Protein 1SKZ (pdb70)

Sequence (104 aa):
GCEEAGCPEGSACNIITDRCTCSGVRCRVHCPHGFQRSRYGCEFCKCRLEPMKATCDISECPEGMMCSRLTNKCDCKIDINCRKTCPNGLKRDKLGCEYCECRP

B-factor: mean 25.96, std 10.97, range [7.88, 61.32]

CATH classification: 2.10.22.10 (+1 more: 2.10.22.10)

Solvent-accessible surface area: 7326 Å² total; per-residue (Å²): 79,7,124,140,90,36,39,96,184,74,33,25,28,10,41,13,79,32,168,38,71,4,63,12,38,172,43,243,79,154,14,105,76,30,35,53,55,40,102,61,0,20,51,80,54,140,40,52,136,128,96,48,86,99,90,28,74,100,99,88,21,82,177,38,57,62,22,2,127,16,29,22,117,30,47,16,125,96,102,50,115,18,203,109,133,25,137,80,29,34,52,47,45,157,58,3,6,72,75,38,73,44,95,145

Nearest PDB structures (foldseek):
  1skz-assembly1_A-2  TM=1.010E+00  e=8.004E-23  Haementeria officinalis
  1c9t-assembly1_G  TM=6.211E-01  e=1.326E-01  Hirudo medicinalis
  9l1s-assembly1_A  TM=2.224E-01  e=5.743E+00  Homo sapiens

Structure (mmCIF, N/CA/C/O backbone):
data_1SKZ
#
_entry.id   1SKZ
#
_cell.length_a   76.500
_cell.length_b   76.500
_cell.length_c   86.600
_cell.angle_alpha   90.00
_cell.angle_beta   90.00
_cell.angle_gamma   90.00
#
_symmetry.space_group_name_H-M   'I 4 2 2'
#
loop_
_entity.id
_entity.type
_entity.pdbx_description
1 polymer ANTISTASIN
2 non-polymer 'CHLORIDE ION'
3 water water
#
loop_
_atom_site.group_PDB
_atom_site.id
_atom_site.type_symbol
_atom_site.label_atom_id
_atom_site.label_alt_id
_atom_site.label_comp_id
_atom_site.label_asym_id
_atom_site.label_entity_id
_atom_site.label_seq_id
_atom_site.pdbx_PDB_ins_code
_atom_site.Cartn_x
_atom_site.Cartn_y
_atom_site.Cartn_z
_atom_site.occupancy
_atom_site.B_iso_or_equiv
_atom_site.auth_seq_id
_atom_site.auth_comp_id
_atom_site.auth_asym_id
_atom_site.auth_atom_id
_atom_site.pdbx_PDB_model_num
ATOM 1 N N . GLY A 1 7 ? 31.823 -2.436 20.878 1.00 46.59 7 GLY A N 1
ATOM 2 C CA . GLY A 1 7 ? 30.703 -1.576 20.412 1.00 46.98 7 GLY A CA 1
ATOM 3 C C . GLY A 1 7 ? 31.056 -0.265 19.723 1.00 47.29 7 GLY A C 1
ATOM 4 O O . GLY A 1 7 ? 31.496 0.681 20.392 1.00 48.68 7 GLY A O 1
ATOM 5 N N . CYS A 1 8 ? 30.708 -0.151 18.435 1.00 44.89 8 CYS A N 1
ATOM 6 C CA . CYS A 1 8 ? 30.798 1.124 17.722 1.00 42.58 8 CYS A CA 1
ATOM 7 C C . CYS A 1 8 ? 29.487 1.897 17.660 1.00 44.57 8 CYS A C 1
ATOM 8 O O . CYS A 1 8 ? 29.467 3.027 17.170 1.00 42.24 8 CYS A O 1
ATOM 11 N N . GLU A 1 9 ? 28.392 1.291 18.134 1.00 48.82 9 GLU A N 1
ATOM 12 C CA . GLU A 1 9 ? 27.085 1.961 18.112 1.00 53.00 9 GLU A CA 1
ATOM 13 C C . GLU A 1 9 ? 27.144 3.282 18.886 1.00 53.28 9 GLU A C 1
ATOM 14 O O . GLU A 1 9 ? 26.568 4.285 18.459 1.00 52.90 9 GLU A O 1
ATOM 20 N N . GLU A 1 10 ? 28.063 3.325 19.844 1.00 54.90 10 GLU A N 1
ATOM 21 C CA . GLU A 1 10 ? 28.371 4.529 20.607 1.00 56.18 10 GLU A CA 1
ATOM 22 C C . GLU A 1 10 ? 29.732 5.132 20.200 1.00 54.79 10 GLU A C 1
ATOM 23 O O . GLU A 1 10 ? 29.807 6.291 19.760 1.00 54.64 10 GLU A O 1
ATOM 29 N N . ALA A 1 11 ? 30.800 4.353 20.397 1.00 51.87 11 ALA A N 1
ATOM 30 C CA . ALA A 1 11 ? 32.169 4.820 20.159 1.00 49.60 11 ALA A CA 1
ATOM 31 C C . ALA A 1 11 ? 32.302 5.565 18.839 1.00 48.00 11 ALA A C 1
ATOM 32 O O . ALA A 1 11 ? 32.916 6.634 18.786 1.00 49.27 11 ALA A O 1
ATOM 34 N N . GLY A 1 12 ? 31.657 5.034 17.796 1.00 44.98 12 GLY A N 1
ATOM 35 C CA . GLY A 1 12 ? 31.956 5.456 16.438 1.00 39.94 12 GLY A CA 1
ATOM 36 C C . GLY A 1 12 ? 33.178 4.741 15.894 1.00 35.87 12 GLY A C 1
ATOM 37 O O . GLY A 1 12 ? 33.737 3.851 16.531 1.00 35.52 12 GLY A O 1
ATOM 38 N N . CYS A 1 13 ? 33.597 5.128 14.703 1.00 34.30 13 CYS A N 1
ATOM 39 C CA . CYS A 1 13 ? 34.623 4.367 13.996 1.00 32.49 13 CYS A CA 1
ATOM 40 C C . CYS A 1 13 ? 35.779 5.218 13.485 1.00 31.89 13 CYS A C 1
ATOM 41 O O . CYS A 1 13 ? 35.577 6.341 12.990 1.00 31.20 13 CYS A O 1
ATOM 44 N N . PRO A 1 14 ? 36.977 4.616 13.446 1.00 30.88 14 PRO A N 1
ATOM 45 C CA . PRO A 1 14 ? 38.146 5.221 12.798 1.00 32.40 14 PRO A CA 1
ATOM 46 C C . PRO A 1 14 ? 37.758 5.638 11.405 1.00 33.38 14 PRO A C 1
ATOM 47 O O . PRO A 1 14 ? 36.914 4.977 10.799 1.00 34.19 14 PRO A O 1
ATOM 51 N N . GLU A 1 15 ? 38.424 6.660 10.869 1.00 34.51 15 GLU A N 1
ATOM 52 C CA . GLU A 1 15 ? 38.288 7.017 9.447 1.00 37.46 15 GLU A CA 1
ATOM 53 C C . GLU A 1 15 ? 38.486 5.835 8.496 1.00 35.77 15 GLU A C 1
ATOM 54 O O . GLU A 1 15 ? 39.439 5.049 8.620 1.00 34.58 15 GLU A O 1
ATOM 60 N N . GLY A 1 16 ? 37.607 5.766 7.504 1.00 34.72 16 GLY A N 1
ATOM 61 C CA . GLY A 1 16 ? 37.692 4.720 6.514 1.00 31.52 16 GLY A CA 1
ATOM 62 C C . GLY A 1 16 ? 36.850 3.540 6.930 1.00 31.46 16 GLY A C 1
ATOM 63 O O . GLY A 1 16 ? 36.851 2.508 6.248 1.00 31.79 16 GLY A O 1
ATOM 64 N N . SER A 1 17 ? 36.223 3.614 8.101 1.00 28.53 17 SER A N 1
ATOM 65 C CA . SER A 1 17 ? 35.315 2.539 8.476 1.00 28.29 17 SER A CA 1
ATOM 66 C C . SER A 1 17 ? 34.102 3.060 9.212 1.00 25.92 17 SER A C 1
ATOM 67 O O . SER A 1 17 ? 34.082 4.199 9.657 1.00 26.69 17 SER A O 1
ATOM 70 N N . ALA A 1 18 ? 33.026 2.289 9.144 1.00 24.24 18 ALA A N 1
ATOM 71 C CA . ALA A 1 18 ? 31.769 2.674 9.763 1.00 23.20 18 ALA A CA 1
ATOM 72 C C . ALA A 1 18 ? 31.194 1.511 10.555 1.00 22.04 18 ALA A C 1
ATOM 73 O O . ALA A 1 18 ? 31.627 0.346 10.414 1.00 21.10 18 ALA A O 1
ATOM 75 N N . CYS A 1 19 ? 30.255 1.842 11.427 1.00 20.36 19 CYS A N 1
ATOM 76 C CA . CYS A 1 19 ? 29.691 0.867 12.340 1.00 20.75 19 CYS A CA 1
ATOM 77 C C . CYS A 1 19 ? 28.714 -0.132 11.708 1.00 18.98 19 CYS A C 1
ATOM 78 O O . CYS A 1 19 ? 27.791 0.259 10.971 1.00 18.15 19 CYS A O 1
ATOM 81 N N . ASN A 1 20 ? 28.988 -1.416 11.923 1.00 16.79 20 ASN A N 1
ATOM 82 C CA . ASN A 1 20 ? 28.077 -2.486 11.563 1.00 17.64 20 ASN A CA 1
ATOM 83 C C . ASN A 1 20 ? 27.102 -2.746 12.710 1.00 19.60 20 ASN A C 1
ATOM 84 O O . ASN A 1 20 ? 27.505 -2.987 13.835 1.00 17.89 20 ASN A O 1
ATOM 89 N N . ILE A 1 21 ? 25.814 -2.565 12.430 1.00 19.01 21 ILE A N 1
ATOM 90 C CA . ILE A 1 21 ? 24.820 -2.460 13.463 1.00 19.43 21 ILE A CA 1
ATOM 91 C C . ILE A 1 21 ? 24.487 -3.856 13.948 1.00 20.81 21 ILE A C 1
ATOM 92 O O . ILE A 1 21 ? 24.049 -4.041 15.077 1.00 21.09 21 ILE A O 1
ATOM 97 N N . ILE A 1 22 ? 24.818 -4.848 13.140 1.00 20.80 22 ILE A N 1
ATOM 98 C CA . ILE A 1 22 ? 24.631 -6.220 13.559 1.00 24.45 22 ILE A CA 1
ATOM 99 C C . ILE A 1 22 ? 25.741 -6.682 14.520 1.00 26.12 22 ILE A C 1
ATOM 100 O O . ILE A 1 22 ? 25.448 -7.127 15.642 1.00 26.12 22 ILE A O 1
ATOM 105 N N . THR A 1 23 ? 26.993 -6.490 14.129 1.00 26.78 23 THR A N 1
ATOM 106 C CA . THR A 1 23 ? 28.100 -7.064 14.885 1.00 29.18 23 THR A CA 1
ATOM 107 C C . THR A 1 23 ? 28.661 -6.074 15.882 1.00 30.73 23 THR A C 1
ATOM 108 O O . THR A 1 23 ? 29.366 -6.457 16.805 1.00 31.21 23 THR A O 1
ATOM 112 N N . ASP A 1 24 ? 28.241 -4.826 15.743 1.00 31.75 24 ASP A N 1
ATOM 113 C CA . ASP A 1 24 ? 28.755 -3.691 16.499 1.00 33.92 24 ASP A CA 1
ATOM 114 C C . ASP A 1 24 ? 30.270 -3.502 16.423 1.00 34.88 24 ASP A C 1
ATOM 115 O O . ASP A 1 24 ? 30.876 -2.814 17.275 1.00 34.74 24 ASP A O 1
ATOM 120 N N . ARG A 1 25 ? 30.819 -3.936 15.288 1.00 33.91 25 ARG A N 1
ATOM 121 C CA . ARG A 1 25 ? 32.233 -3.769 14.952 1.00 35.00 25 ARG A CA 1
ATOM 122 C C . ARG A 1 25 ? 32.366 -2.881 13.677 1.00 32.68 25 ARG A C 1
ATOM 123 O O . ARG A 1 25 ? 31.440 -2.796 12.870 1.00 29.39 25 ARG A O 1
ATOM 131 N N . CYS A 1 26 ? 33.429 -2.080 13.625 1.00 30.27 26 CYS A N 1
ATOM 132 C CA . CYS A 1 26 ? 33.676 -1.135 12.538 1.00 27.95 26 CYS A CA 1
ATOM 133 C C . CYS A 1 26 ? 34.213 -1.827 11.310 1.00 28.29 26 CYS A C 1
ATOM 134 O O . CYS A 1 26 ? 35.387 -1.654 10.968 1.00 27.68 26 CYS A O 1
ATOM 137 N N . THR A 1 27 ? 33.384 -2.643 10.666 1.00 27.44 27 THR A N 1
ATOM 138 C CA . THR A 1 27 ? 33.849 -3.418 9.538 1.00 25.74 27 THR A CA 1
ATOM 139 C C . THR A 1 27 ? 33.243 -2.896 8.246 1.00 25.05 27 THR A C 1
ATOM 140 O O . THR A 1 27 ? 33.510 -3.426 7.165 1.00 25.99 27 THR A O 1
ATOM 144 N N . CYS A 1 28 ? 32.509 -1.796 8.340 1.00 23.25 28 CYS A N 1
ATOM 145 C CA . CYS A 1 28 ? 31.771 -1.282 7.193 1.00 21.72 28 CYS A CA 1
ATOM 146 C C . CYS A 1 28 ? 32.599 -0.216 6.562 1.00 23.56 28 CYS A C 1
ATOM 147 O O . CYS A 1 28 ? 33.383 0.425 7.253 1.00 24.54 28 CYS A O 1
ATOM 150 N N . SER A 1 29 ? 32.323 0.082 5.299 1.00 23.79 29 SER A N 1
ATOM 151 C CA . SER A 1 29 ? 33.080 1.106 4.587 1.00 27.47 29 SER A CA 1
ATOM 152 C C . SER A 1 29 ? 32.608 2.513 4.927 1.00 29.05 29 SER A C 1
ATOM 153 O O . SER A 1 29 ? 33.354 3.498 4.767 1.00 30.66 29 SER A O 1
ATOM 156 N N . GLY A 1 30 ? 31.348 2.620 5.335 1.00 27.87 30 GLY A N 1
ATOM 157 C CA . GLY A 1 30 ? 30.761 3.939 5.472 1.00 30.66 30 GLY A CA 1
ATOM 158 C C . GLY A 1 30 ? 30.053 4.445 4.213 1.00 31.06 30 GLY A C 1
ATOM 159 O O . GLY A 1 30 ? 30.258 3.946 3.087 1.00 28.70 30 GLY A O 1
ATOM 160 N N . VAL A 1 31 ? 29.180 5.421 4.436 1.00 31.26 31 VAL A N 1
ATOM 161 C CA . VAL A 1 31 ? 28.359 6.024 3.397 1.00 32.72 31 VAL A CA 1
ATOM 162 C C . VAL A 1 31 ? 29.247 6.977 2.571 1.00 32.18 31 VAL A C 1
ATOM 163 O O . VAL A 1 31 ? 30.012 7.758 3.130 1.00 31.22 31 VAL A O 1
ATOM 167 N N . ARG A 1 32 ? 29.226 6.849 1.248 1.00 32.68 32 ARG A N 1
ATOM 168 C CA . ARG A 1 32 ? 30.154 7.652 0.451 1.00 33.18 32 ARG A CA 1
ATOM 169 C C . ARG A 1 32 ? 29.443 8.923 0.038 1.00 30.12 32 ARG A C 1
ATOM 170 O O . ARG A 1 32 ? 29.544 9.333 -1.101 1.00 34.66 32 ARG A O 1
ATOM 178 N N . CYS A 1 33 ? 28.643 9.494 0.933 1.00 26.67 33 CYS A N 1
ATOM 179 C CA . CYS A 1 33 ? 27.927 10.722 0.641 1.00 20.61 33 CYS A CA 1
ATOM 180 C C . CYS A 1 33 ? 27.587 11.447 1.936 1.00 21.51 33 CYS A C 1
ATOM 181 O O . CYS A 1 33 ? 27.728 10.892 3.048 1.00 20.96 33 CYS A O 1
ATOM 184 N N . ARG A 1 34 ? 26.965 12.609 1.753 1.00 21.82 34 ARG A N 1
ATOM 185 C CA . ARG A 1 34 ? 26.515 13.476 2.831 1.00 24.67 34 ARG A CA 1
ATOM 186 C C . ARG A 1 34 ? 25.050 13.865 2.626 1.00 21.05 34 ARG A C 1
ATOM 187 O O . ARG A 1 34 ? 24.616 14.924 3.081 1.00 22.55 34 ARG A O 1
ATOM 195 N N . VAL A 1 35 ? 24.291 12.994 1.977 1.00 17.26 35 VAL A N 1
ATOM 196 C CA . VAL A 1 35 ? 22.846 13.161 1.864 1.00 15.06 35 VAL A CA 1
ATOM 197 C C . VAL A 1 35 ? 22.184 13.217 3.259 1.00 14.39 35 VAL A C 1
ATOM 198 O O . VAL A 1 35 ? 22.542 12.434 4.152 1.00 12.43 35 VAL A O 1
ATOM 202 N N . HIS A 1 36 ? 21.309 14.214 3.454 1.00 14.60 36 HIS A N 1
ATOM 203 C CA . HIS A 1 36 ? 20.265 14.169 4.495 1.00 15.00 36 HIS A CA 1
ATOM 204 C C . HIS A 1 36 ? 19.105 13.176 4.251 1.00 14.81 36 HIS A C 1
ATOM 205 O O . HIS A 1 36 ? 18.265 13.353 3.371 1.00 14.88 36 HIS A O 1
ATOM 212 N N . CYS A 1 37 ? 19.039 12.141 5.071 1.00 14.58 37 CYS A N 1
ATOM 213 C CA . CYS A 1 37 ? 17.940 11.185 5.032 1.00 14.50 37 CYS A CA 1
ATOM 214 C C . CYS A 1 37 ? 17.108 11.298 6.316 1.00 17.03 37 CYS A C 1
ATOM 215 O O . CYS A 1 37 ? 17.588 10.967 7.412 1.00 15.74 37 CYS A O 1
ATOM 218 N N . PRO A 1 38 ? 15.877 11.830 6.201 1.00 18.23 38 PRO A N 1
ATOM 219 C CA . PRO A 1 38 ? 14.951 12.009 7.329 1.00 17.76 38 PRO A CA 1
ATOM 220 C C . PRO A 1 38 ? 14.759 10.782 8.195 1.00 18.19 38 PRO A C 1
ATOM 221 O O . PRO A 1 38 ? 14.605 10.914 9.397 1.00 22.51 38 PRO A O 1
ATOM 225 N N . HIS A 1 39 ? 14.759 9.594 7.605 1.00 14.67 39 HIS A N 1
ATOM 226 C CA . HIS A 1 39 ? 14.724 8.372 8.397 1.00 15.36 39 HIS A CA 1
ATOM 227 C C . HIS A 1 39 ? 16.027 7.605 8.458 1.00 13.78 3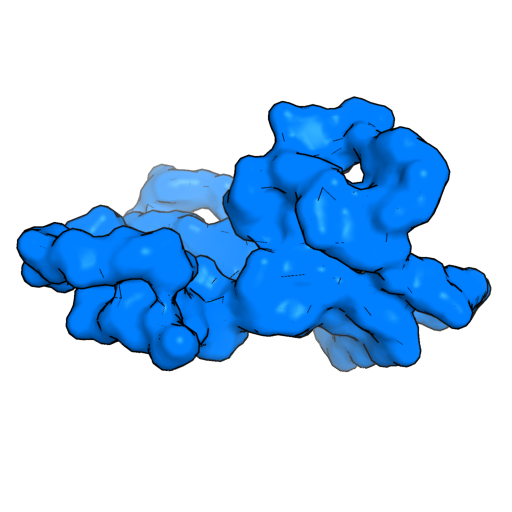9 HIS A C 1
ATOM 228 O O . HIS A 1 39 ? 16.023 6.424 8.771 1.00 16.69 39 HIS A O 1
ATOM 235 N N . GLY A 1 40 ? 17.139 8.242 8.142 1.00 12.86 40 GLY A N 1
ATOM 236 C CA . GLY A 1 40 ? 18.397 7.512 8.080 1.00 13.30 40 GLY A CA 1
ATOM 237 C C . GLY A 1 40 ? 18.673 6.741 6.783 1.00 10.59 40 GLY A C 1
ATOM 238 O O . GLY A 1 40 ? 17.844 6.633 5.904 1.00 10.63 40 GLY A O 1
ATOM 239 N N . PHE A 1 41 ? 19.850 6.148 6.722 1.00 11.84 41 PHE A N 1
ATOM 240 C CA . PHE A 1 41 ? 20.322 5.358 5.591 1.00 13.31 41 PHE A CA 1
ATOM 241 C C . PHE A 1 41 ? 19.869 3.922 5.679 1.00 12.95 41 PHE A C 1
ATOM 242 O O . PHE A 1 41 ? 19.745 3.369 6.754 1.00 12.96 41 PHE A O 1
ATOM 250 N N . GLN A 1 42 ? 19.570 3.337 4.530 1.00 13.09 42 GLN A N 1
ATOM 251 C CA . GLN A 1 42 ? 19.332 1.908 4.405 1.00 13.59 42 GLN A CA 1
ATOM 252 C C . GLN A 1 42 ? 20.578 1.131 4.736 1.00 12.22 42 GLN A C 1
ATOM 253 O O . GLN A 1 42 ? 21.682 1.664 4.693 1.00 12.94 42 GLN A O 1
ATOM 259 N N . ARG A 1 43 ? 20.401 -0.108 5.146 1.00 11.62 43 ARG A N 1
ATOM 260 C CA . ARG A 1 43 ? 21.552 -0.951 5.397 1.00 14.48 43 ARG A CA 1
ATOM 261 C C . ARG A 1 43 ? 21.458 -2.188 4.528 1.00 14.34 43 ARG A C 1
ATOM 262 O O . ARG A 1 43 ? 20.360 -2.655 4.212 1.00 15.27 43 ARG A O 1
ATOM 270 N N . SER A 1 44 ? 22.610 -2.749 4.170 1.00 13.41 44 SER A N 1
ATOM 271 C CA . SER A 1 44 ? 22.649 -4.130 3.700 1.00 12.34 44 SER A CA 1
ATOM 272 C C . SER A 1 44 ? 22.171 -5.082 4.797 1.00 12.66 44 SER A C 1
ATOM 273 O O . SER A 1 44 ? 22.132 -4.733 5.992 1.00 10.20 44 SER A O 1
ATOM 276 N N . ARG A 1 45 ? 21.721 -6.259 4.378 1.00 12.72 45 ARG A N 1
ATOM 277 C CA . ARG A 1 45 ? 21.208 -7.253 5.332 1.00 13.56 45 ARG A CA 1
ATOM 278 C C . ARG A 1 45 ? 22.331 -7.741 6.267 1.00 14.06 45 ARG A C 1
ATOM 279 O O . ARG A 1 45 ? 22.043 -8.387 7.286 1.00 13.84 45 ARG A O 1
ATOM 287 N N . TYR A 1 46 ? 23.595 -7.506 5.878 1.00 13.90 46 TYR A N 1
ATOM 288 C CA . TYR A 1 46 ? 24.719 -7.830 6.766 1.00 15.77 46 TYR A CA 1
ATOM 289 C C . TYR 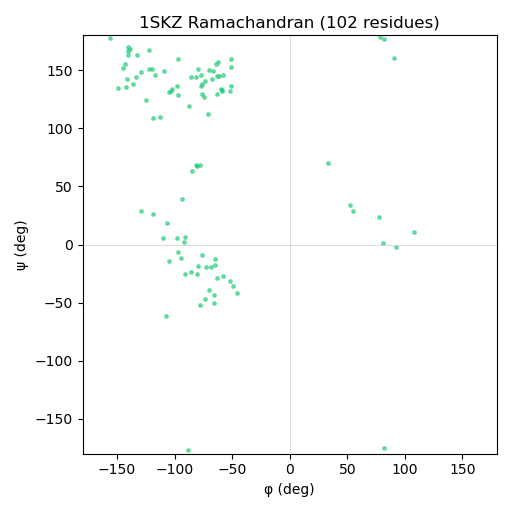A 1 46 ? 25.145 -6.683 7.660 1.00 15.57 46 TYR A C 1
ATOM 290 O O . TYR A 1 46 ? 26.107 -6.825 8.385 1.00 19.97 46 TYR A O 1
ATOM 299 N N . GLY A 1 47 ? 24.456 -5.541 7.582 1.00 14.75 47 GLY A N 1
ATOM 300 C CA . GLY A 1 47 ? 24.551 -4.519 8.612 1.00 12.65 47 GLY A CA 1
ATOM 301 C C . GLY A 1 47 ? 25.294 -3.221 8.340 1.00 12.35 47 GLY A C 1
ATOM 302 O O . GLY A 1 47 ? 25.500 -2.421 9.264 1.00 12.08 47 GLY A O 1
ATOM 303 N N . CYS A 1 48 ? 25.650 -2.969 7.080 1.00 12.77 48 CYS A N 1
ATOM 304 C CA . CYS A 1 48 ? 26.294 -1.709 6.684 1.00 12.94 48 CYS A CA 1
ATOM 305 C C . CYS A 1 48 ? 25.380 -0.688 5.968 1.00 12.69 48 CYS A C 1
ATOM 306 O O . CYS A 1 48 ? 24.656 -1.026 5.026 1.00 11.46 48 CYS A O 1
ATOM 309 N N . GLU A 1 49 ? 25.438 0.561 6.430 1.00 13.79 49 GLU A N 1
ATOM 310 C CA . GLU A 1 49 ? 24.776 1.703 5.771 1.00 15.10 49 GLU A CA 1
ATOM 311 C C . GLU A 1 49 ? 25.318 1.993 4.365 1.00 14.92 49 GLU A C 1
ATOM 312 O O . GLU A 1 49 ? 26.523 1.836 4.089 1.00 14.53 49 GLU A O 1
ATOM 318 N N . PHE A 1 50 ? 24.423 2.415 3.487 1.00 12.54 50 PHE A N 1
ATOM 319 C CA . PHE A 1 50 ? 24.828 2.884 2.189 1.00 14.35 50 PHE A CA 1
ATOM 320 C C . PHE A 1 50 ? 23.963 4.076 1.883 1.00 15.18 50 PHE A C 1
ATOM 321 O O . PHE A 1 50 ? 22.928 4.274 2.546 1.00 11.72 50 PHE A O 1
ATOM 329 N N . CYS A 1 51 ? 24.363 4.836 0.850 1.00 13.40 51 CYS A N 1
ATOM 330 C CA . CYS A 1 51 ? 23.748 6.136 0.567 1.00 13.34 51 CYS A CA 1
ATOM 331 C C . CYS A 1 51 ? 22.430 6.025 -0.203 1.00 14.42 51 CYS A C 1
ATOM 332 O O . CYS A 1 51 ? 22.315 6.468 -1.359 1.00 13.79 51 CYS A O 1
ATOM 335 N N . LYS A 1 52 ? 21.415 5.498 0.464 1.00 13.71 52 LYS A N 1
ATOM 336 C CA . LYS A 1 52 ? 20.043 5.522 -0.032 1.00 12.84 52 LYS A CA 1
ATOM 337 C C . LYS A 1 52 ? 19.204 5.753 1.232 1.00 13.87 52 LYS A C 1
ATOM 338 O O . LYS A 1 52 ? 19.393 5.030 2.224 1.00 13.96 52 LYS A O 1
ATOM 344 N N . CYS A 1 53 ? 18.221 6.651 1.174 1.0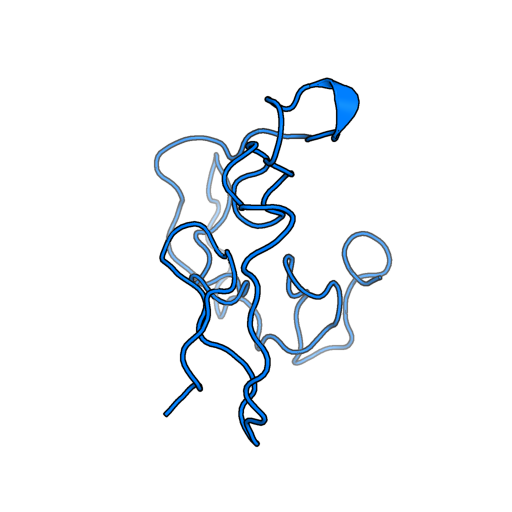0 11.83 53 CYS A N 1
ATOM 345 C CA . CYS A 1 53 ? 17.347 6.902 2.329 1.00 12.55 53 CYS A CA 1
ATOM 346 C C . CYS A 1 53 ? 16.275 5.828 2.562 1.00 13.25 53 CYS A C 1
ATOM 347 O O . CYS A 1 53 ? 15.742 5.245 1.613 1.00 12.41 53 CYS A O 1
ATOM 350 N N . ARG A 1 54 ? 16.109 5.447 3.831 1.00 13.79 54 ARG A N 1
ATOM 351 C CA . ARG A 1 54 ? 15.003 4.604 4.282 1.00 15.23 54 ARG A CA 1
ATOM 352 C C . ARG A 1 54 ? 13.683 5.265 3.947 1.00 16.78 54 ARG A C 1
ATOM 353 O O . ARG A 1 54 ? 13.516 6.472 4.148 1.00 14.95 54 ARG A O 1
ATOM 361 N N . LEU A 1 55 ? 12.687 4.452 3.635 1.00 19.19 55 LEU A N 1
ATOM 362 C CA . LEU A 1 55 ? 11.370 5.001 3.378 1.00 24.11 55 LEU A CA 1
ATOM 363 C C . LEU A 1 55 ? 10.552 5.197 4.670 1.00 25.48 55 LEU A C 1
ATOM 364 O O . LEU A 1 55 ? 9.810 6.155 4.774 1.00 27.88 55 LEU A O 1
ATOM 369 N N . GLU A 1 56 ? 10.867 4.452 5.724 1.00 27.69 56 GLU A N 1
ATOM 370 C CA . GLU A 1 56 ? 10.181 4.588 7.014 1.00 30.56 56 GLU A CA 1
ATOM 371 C C . GLU A 1 56 ? 11.206 4.449 8.148 1.00 30.85 56 GLU A C 1
ATOM 372 O O . GLU A 1 56 ? 12.345 4.056 7.900 1.00 32.23 56 GLU A O 1
ATOM 378 N N . PRO A 1 57 ? 10.866 4.884 9.382 1.00 31.25 57 PRO A N 1
ATOM 379 C CA . PRO A 1 57 ? 11.889 4.774 10.446 1.00 30.96 57 PRO A CA 1
ATOM 380 C C . PRO A 1 57 ? 12.191 3.324 10.910 1.00 29.88 57 PRO A C 1
ATOM 381 O O . PRO A 1 57 ? 11.399 2.407 10.665 1.00 30.95 57 PRO A O 1
ATOM 385 N N . MET A 1 58 ? 13.421 3.093 11.356 1.00 29.13 58 MET A N 1
ATOM 386 C CA . MET A 1 58 ? 13.771 1.850 12.032 1.00 29.89 58 MET A CA 1
ATOM 387 C C . MET A 1 58 ? 13.216 1.954 13.443 1.00 30.10 58 MET A C 1
ATOM 388 O O . MET A 1 58 ? 13.173 3.058 14.003 1.00 31.11 58 MET A O 1
ATOM 393 N N . LYS A 1 59 ? 12.632 0.860 13.938 1.00 30.02 59 LYS A N 1
ATOM 394 C CA . LYS A 1 59 ? 12.144 0.813 15.311 1.00 29.18 59 LYS A CA 1
ATOM 395 C C . LYS A 1 59 ? 13.345 1.096 16.196 1.00 28.44 59 LYS A C 1
ATOM 396 O O . LYS A 1 59 ? 14.449 0.616 15.910 1.00 26.25 59 LYS A O 1
ATOM 402 N N . ALA A 1 60 ? 13.173 1.985 17.172 1.00 27.63 60 ALA A N 1
ATOM 403 C CA . ALA A 1 60 ? 14.322 2.606 17.832 1.00 27.86 60 ALA A CA 1
ATOM 404 C C . ALA A 1 60 ? 15.075 1.626 18.692 1.00 28.39 60 ALA A C 1
ATOM 405 O O . ALA A 1 60 ? 16.282 1.749 18.876 1.00 29.23 60 ALA A O 1
ATOM 407 N N . THR A 1 61 ? 14.316 0.767 19.368 1.00 29.10 61 THR A N 1
ATOM 408 C CA . THR A 1 61 ? 14.867 -0.108 20.392 1.00 27.00 61 THR A CA 1
ATOM 409 C C . THR A 1 61 ? 14.155 -1.457 20.379 1.00 25.01 61 THR A C 1
ATOM 410 O O . THR A 1 61 ? 13.006 -1.581 19.888 1.00 24.85 61 THR A O 1
ATOM 414 N N . CYS A 1 62 ? 14.877 -2.486 20.797 1.00 24.15 62 CYS A N 1
ATOM 415 C CA . CYS A 1 62 ? 14.259 -3.793 20.959 1.00 24.55 62 CYS A CA 1
ATOM 416 C C . CYS A 1 62 ? 14.824 -4.452 22.208 1.00 24.87 62 CYS A C 1
ATOM 417 O O . CYS A 1 62 ? 16.036 -4.415 22.426 1.00 23.82 62 CYS A O 1
ATOM 420 N N . ASP A 1 63 ? 13.952 -5.155 22.929 1.00 24.91 63 ASP A N 1
ATOM 421 C CA . ASP A 1 63 ? 14.337 -5.989 24.064 1.00 27.72 63 ASP A CA 1
ATOM 422 C C . ASP A 1 63 ? 13.664 -7.368 24.002 1.00 25.34 63 ASP A C 1
ATOM 423 O O . ASP A 1 63 ? 12.473 -7.459 23.657 1.00 24.67 63 ASP A O 1
ATOM 428 N N . ILE A 1 64 ? 14.395 -8.402 24.438 1.00 26.19 64 ILE A N 1
ATOM 429 C CA . ILE A 1 64 ? 13.891 -9.795 24.527 1.00 28.97 64 ILE A CA 1
ATOM 430 C C . ILE A 1 64 ? 12.555 -9.960 25.284 1.00 30.80 64 ILE A C 1
ATOM 431 O O . ILE A 1 64 ? 11.732 -10.824 24.937 1.00 31.62 64 ILE A O 1
ATOM 436 N N . SER A 1 65 ? 12.322 -9.099 26.272 1.00 31.12 65 SER A N 1
ATOM 437 C CA . SER A 1 65 ? 11.106 -9.147 27.069 1.00 31.06 65 SER A CA 1
ATOM 438 C C . SER A 1 65 ? 9.896 -8.882 26.186 1.00 31.76 65 SER A C 1
ATOM 439 O O . SER A 1 65 ? 8.841 -9.499 26.401 1.00 30.62 65 SER A O 1
ATOM 442 N N . GLU A 1 66 ? 10.087 -8.104 25.105 1.00 30.53 66 GLU A N 1
ATOM 443 C CA . GLU A 1 66 ? 8.990 -7.830 24.163 1.00 31.13 66 GLU A CA 1
ATOM 444 C C . GLU A 1 66 ? 8.672 -9.048 23.311 1.00 27.59 66 GLU A C 1
ATOM 445 O O . GLU A 1 66 ? 7.672 -9.070 22.622 1.00 27.41 66 GLU A O 1
ATOM 451 N N . CYS A 1 67 ? 9.611 -9.976 23.228 1.00 26.04 67 CYS A N 1
ATOM 452 C CA . CYS A 1 67 ? 9.571 -10.970 22.191 1.00 23.55 67 CYS A CA 1
ATOM 453 C C . CYS A 1 67 ? 8.657 -12.147 22.464 1.00 26.04 67 CYS A C 1
ATOM 454 O O . CYS A 1 67 ? 8.586 -12.641 23.581 1.00 29.52 67 CYS A O 1
ATOM 457 N N . PRO A 1 68 ? 8.003 -12.676 21.417 1.00 25.95 68 PRO A N 1
ATOM 458 C CA . PRO A 1 68 ? 7.410 -14.019 21.467 1.00 25.41 68 PRO A CA 1
ATOM 459 C C . PRO A 1 68 ? 8.363 -15.116 21.945 1.00 25.42 68 PRO A C 1
ATOM 460 O O . PRO A 1 68 ? 9.569 -15.051 21.750 1.00 24.40 68 PRO A O 1
ATOM 464 N N . GLU A 1 69 ? 7.772 -16.209 22.393 1.00 26.53 69 GLU A N 1
ATOM 465 C CA . GLU A 1 69 ? 8.499 -17.431 22.648 1.00 28.06 69 GLU A CA 1
ATOM 466 C C . GLU A 1 69 ? 9.347 -17.836 21.433 1.00 26.20 69 GLU A C 1
ATOM 467 O O . GLU A 1 69 ? 8.865 -17.796 20.302 1.00 25.32 69 GLU A O 1
ATOM 473 N N . GLY A 1 70 ? 10.617 -18.171 21.685 1.00 23.42 70 GLY A N 1
ATOM 474 C CA . GLY A 1 70 ? 11.490 -18.767 20.679 1.00 21.51 70 GLY A CA 1
ATOM 475 C C . GLY A 1 70 ? 12.105 -17.758 19.726 1.00 21.03 70 GLY A C 1
ATOM 476 O O . GLY A 1 70 ? 12.837 -18.153 18.807 1.00 19.95 70 GLY A O 1
ATOM 477 N N . MET A 1 71 ? 11.785 -16.471 19.946 1.00 20.99 71 MET A N 1
ATOM 478 C CA . MET A 1 71 ? 12.200 -15.369 19.067 1.00 20.89 71 MET A CA 1
ATOM 479 C C . MET A 1 71 ? 13.038 -14.379 19.858 1.00 20.85 71 MET A C 1
ATOM 480 O O . MET A 1 71 ? 12.773 -14.119 21.042 1.00 22.03 71 MET A O 1
ATOM 485 N N . MET A 1 72 ? 13.944 -13.716 19.153 1.00 19.04 72 MET A N 1
ATOM 486 C CA . MET A 1 72 ? 14.711 -12.622 19.721 1.00 19.78 72 MET A CA 1
ATOM 487 C C . MET A 1 72 ? 14.837 -11.488 18.714 1.00 19.95 72 MET A C 1
ATOM 488 O O . MET A 1 72 ? 14.636 -11.680 17.498 1.00 16.55 72 MET A O 1
ATOM 493 N N . CYS A 1 73 ? 15.308 -10.354 19.224 1.00 18.55 73 CYS A N 1
ATOM 494 C CA . CYS A 1 73 ? 15.451 -9.141 18.443 1.00 18.70 73 CYS A CA 1
ATOM 495 C C . CYS A 1 73 ? 16.410 -9.336 17.279 1.00 19.86 73 CYS A C 1
ATOM 496 O O . CYS A 1 73 ? 17.467 -9.970 17.416 1.00 19.56 73 CYS A O 1
ATOM 499 N N . SER A 1 74 ? 16.102 -8.676 16.177 1.00 17.77 74 SER A N 1
ATOM 500 C CA . SER A 1 74 ? 17.094 -8.459 15.126 1.00 17.90 74 SER A CA 1
ATOM 501 C C . SER A 1 74 ? 17.663 -7.085 15.352 1.00 17.16 74 SER A C 1
ATOM 502 O O . SER A 1 74 ? 16.904 -6.114 15.415 1.00 20.57 74 SER A O 1
ATOM 505 N N . ARG A 1 75 ? 18.986 -6.992 15.390 1.00 18.71 75 ARG A N 1
ATOM 506 C CA . ARG A 1 75 ? 19.674 -5.717 15.459 1.00 20.83 75 ARG A CA 1
ATOM 507 C C . ARG A 1 75 ? 19.516 -4.938 14.162 1.00 21.87 75 ARG A C 1
ATOM 508 O O . ARG A 1 75 ? 19.885 -3.756 14.107 1.00 22.52 75 ARG A O 1
ATOM 516 N N . LEU A 1 76 ? 19.156 -5.628 13.076 1.00 19.18 76 LEU A N 1
ATOM 517 C CA . LEU A 1 76 ? 18.884 -4.945 11.830 1.00 15.77 76 LEU A CA 1
ATOM 518 C C . LEU A 1 76 ? 17.551 -4.204 11.888 1.00 15.87 76 LEU A C 1
ATOM 519 O O . LEU A 1 76 ? 17.429 -3.060 11.432 1.00 16.15 76 LEU A O 1
ATOM 524 N N . THR A 1 77 ? 16.517 -4.881 12.366 1.00 16.76 77 THR A N 1
ATOM 525 C CA . THR A 1 77 ? 15.166 -4.329 12.301 1.00 15.45 77 THR A CA 1
ATOM 526 C C . THR A 1 77 ? 14.636 -3.810 13.655 1.00 16.10 77 THR A C 1
ATOM 527 O O . THR A 1 77 ? 13.530 -3.289 13.705 1.00 16.91 77 THR A O 1
ATOM 531 N N . ASN A 1 78 ? 15.318 -4.187 14.742 1.00 17.85 78 ASN A N 1
ATOM 532 C CA . ASN A 1 78 ? 14.832 -3.988 16.122 1.00 19.51 78 ASN A CA 1
ATOM 533 C C . ASN A 1 78 ? 13.423 -4.535 16.329 1.00 20.94 78 ASN A C 1
ATOM 534 O O . ASN A 1 78 ? 12.644 -3.999 17.126 1.00 20.68 78 ASN A O 1
ATOM 539 N N . LYS A 1 79 ? 13.109 -5.625 15.635 1.00 20.34 79 LYS A N 1
ATOM 540 C CA . LYS A 1 79 ? 11.868 -6.364 15.876 1.00 19.81 79 LYS A CA 1
ATOM 541 C C . LYS A 1 79 ? 12.266 -7.783 16.215 1.00 16.56 79 LYS A C 1
ATOM 542 O O . LYS A 1 79 ? 13.419 -8.168 16.012 1.00 15.41 79 LYS A O 1
ATOM 548 N N . CYS A 1 80 ? 11.310 -8.554 16.722 1.00 15.11 80 CYS A N 1
ATOM 549 C CA . CYS A 1 80 ? 11.580 -9.883 17.230 1.00 15.01 80 CYS A CA 1
ATOM 550 C C . CYS A 1 80 ? 11.556 -10.874 16.097 1.00 13.47 80 CYS A C 1
ATOM 551 O O . CYS A 1 80 ? 10.744 -11.797 16.066 1.00 15.31 80 CYS A O 1
ATOM 554 N N . ASP A 1 81 ? 12.486 -10.696 15.165 1.00 15.46 81 ASP A N 1
ATOM 555 C CA . ASP A 1 81 ? 12.448 -11.387 13.874 1.00 14.87 81 ASP A CA 1
ATOM 556 C C . ASP A 1 81 ? 13.198 -12.715 13.849 1.00 14.49 81 ASP A C 1
ATOM 557 O O . ASP A 1 81 ? 12.965 -13.541 12.974 1.00 16.44 81 ASP A O 1
ATOM 562 N N . CYS A 1 82 ? 14.182 -12.875 14.729 1.00 14.91 82 CYS A N 1
ATOM 563 C CA . CYS A 1 82 ? 15.085 -14.015 14.664 1.00 15.36 82 CYS A CA 1
ATOM 564 C C . CYS A 1 82 ? 14.719 -15.146 15.602 1.00 18.38 82 CYS A C 1
ATOM 565 O O . CYS A 1 82 ? 14.324 -14.922 16.744 1.00 18.82 82 CYS A O 1
ATOM 568 N N . LYS A 1 83 ? 14.801 -16.367 15.091 1.00 19.57 83 LYS A N 1
ATOM 569 C CA . LYS A 1 83 ? 14.753 -17.548 15.933 1.00 19.87 83 LYS A CA 1
ATOM 570 C C . LYS A 1 83 ? 15.920 -17.478 16.920 1.00 20.72 83 LYS A C 1
ATOM 571 O O . LYS A 1 83 ? 17.086 -17.330 16.495 1.00 18.98 83 LYS A O 1
ATOM 577 N N . ILE A 1 84 ? 15.629 -17.755 18.193 1.00 18.72 84 ILE A N 1
ATOM 578 C CA . ILE A 1 84 ? 16.680 -17.899 19.211 1.00 18.56 84 ILE A CA 1
ATOM 579 C C . ILE A 1 84 ? 17.573 -19.112 18.953 1.00 18.06 84 ILE A C 1
ATOM 580 O O .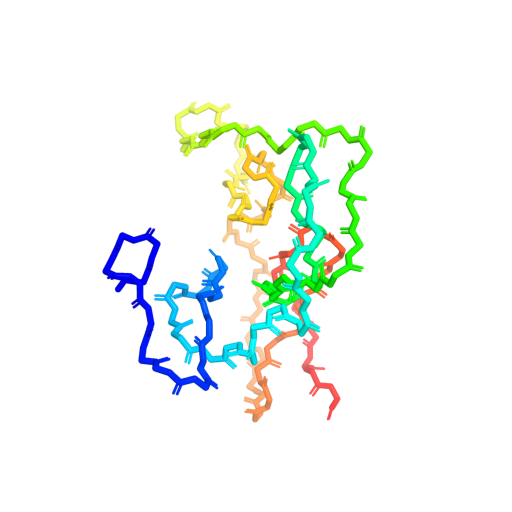 ILE A 1 84 ? 18.806 -19.016 19.018 1.00 18.60 84 ILE A O 1
ATOM 585 N N . ASP A 1 85 ? 16.941 -20.236 18.603 1.00 18.66 85 ASP A N 1
ATOM 586 C CA . ASP A 1 85 ? 17.645 -21.467 18.293 1.00 20.09 85 ASP A CA 1
ATOM 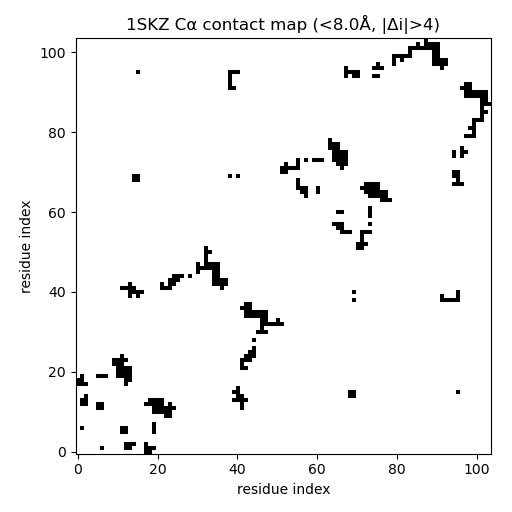587 C C . ASP A 1 85 ? 17.354 -21.870 16.837 1.00 22.55 85 ASP A C 1
ATOM 588 O O . ASP A 1 85 ? 16.283 -22.378 16.525 1.00 23.33 85 ASP A O 1
ATOM 593 N N . ILE A 1 86 ? 18.356 -21.741 15.982 1.00 21.80 86 ILE A N 1
ATOM 594 C CA . ILE A 1 86 ? 18.261 -22.230 14.615 1.00 23.44 86 ILE A CA 1
ATOM 595 C C . ILE A 1 86 ? 18.766 -23.670 14.480 1.00 25.37 86 ILE A C 1
ATOM 596 O O . ILE A 1 86 ? 18.800 -24.202 13.372 1.00 27.20 86 ILE A O 1
ATOM 601 N N . ASN A 1 87 ? 19.089 -24.311 15.613 1.00 26.36 87 ASN A N 1
ATOM 602 C CA . 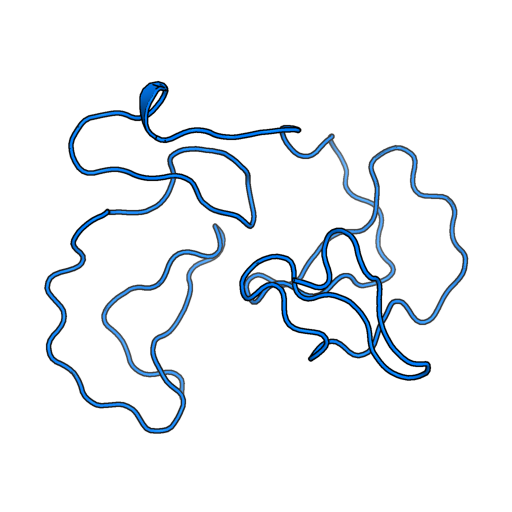ASN A 1 87 ? 19.644 -25.682 15.674 1.00 25.78 87 ASN A CA 1
ATOM 603 C C . ASN A 1 87 ? 20.524 -26.007 14.507 1.00 25.48 87 ASN A C 1
ATOM 604 O O . ASN A 1 87 ? 20.184 -26.852 13.694 1.00 26.83 87 ASN A O 1
ATOM 609 N N . CYS A 1 88 ? 21.686 -25.376 14.467 1.00 23.77 88 CYS A N 1
ATOM 610 C CA . CYS A 1 88 ? 22.562 -25.470 13.330 1.00 23.39 88 CYS A CA 1
ATOM 611 C C . CYS A 1 88 ? 23.906 -25.941 13.856 1.00 24.68 88 CYS A C 1
ATOM 612 O O . CYS A 1 88 ? 24.492 -25.296 14.731 1.00 24.89 88 CYS A O 1
ATOM 615 N N . ARG A 1 89 ? 24.410 -27.040 13.302 1.00 25.91 89 ARG A N 1
ATOM 616 C CA . ARG A 1 89 ? 25.707 -27.560 13.696 1.00 26.48 89 ARG A CA 1
ATOM 617 C C . ARG A 1 89 ? 26.702 -27.587 12.540 1.00 27.86 89 ARG A C 1
ATOM 618 O O . ARG A 1 89 ? 27.764 -28.240 12.626 1.00 27.70 89 ARG A O 1
ATOM 626 N N . LYS A 1 90 ? 26.485 -26.688 11.578 1.00 27.34 90 LYS A N 1
ATOM 627 C CA . LYS A 1 90 ? 27.452 -26.510 10.484 1.00 27.92 90 LYS A CA 1
ATOM 628 C C . LYS A 1 90 ? 28.677 -25.726 10.866 1.00 28.28 90 LYS A C 1
ATOM 629 O O . LYS A 1 90 ? 28.607 -24.690 11.530 1.00 28.23 90 LYS A O 1
ATOM 635 N N . THR A 1 91 ? 29.779 -26.134 10.256 1.00 30.03 91 THR A N 1
ATOM 636 C CA . THR A 1 91 ? 31.006 -25.375 10.291 1.00 31.81 91 THR A CA 1
ATOM 637 C C . THR A 1 91 ? 31.167 -24.719 8.912 1.00 33.24 91 THR A C 1
ATOM 638 O O . THR A 1 91 ? 30.927 -25.326 7.855 1.00 32.64 91 THR A O 1
ATOM 642 N N . CYS A 1 92 ? 31.440 -23.430 8.945 1.00 35.96 92 CYS A N 1
ATOM 643 C CA . CYS A 1 92 ? 31.526 -22.630 7.743 1.00 37.51 92 CYS A CA 1
ATOM 644 C C . CYS A 1 92 ? 32.778 -21.772 7.957 1.00 40.78 92 CYS A C 1
ATOM 645 O O . CYS A 1 92 ? 33.043 -21.363 9.083 1.00 40.92 92 CYS A O 1
ATOM 648 N N . PRO A 1 93 ? 33.623 -21.593 6.908 1.00 44.32 93 PRO A N 1
ATOM 649 C CA . PRO A 1 93 ? 34.665 -20.547 6.875 1.00 45.20 93 PRO A CA 1
ATOM 650 C C . PRO A 1 93 ? 34.107 -19.121 6.855 1.00 47.18 93 PRO A C 1
ATOM 651 O O . PRO A 1 93 ? 34.562 -18.254 7.611 1.00 48.43 93 PRO A O 1
ATOM 655 N N . ASN A 1 94 ? 33.163 -18.870 5.947 1.00 47.99 94 ASN A N 1
ATOM 656 C CA . ASN A 1 94 ? 32.561 -17.542 5.819 1.00 47.78 94 ASN A CA 1
ATOM 657 C C . ASN A 1 94 ? 31.553 -17.263 6.926 1.00 44.50 94 ASN A C 1
ATOM 658 O O . ASN A 1 94 ? 30.955 -16.189 6.952 1.00 46.11 94 ASN A O 1
ATOM 663 N N . GLY A 1 95 ? 31.228 -18.282 7.711 1.00 40.31 95 GLY A N 1
ATOM 664 C CA . GLY A 1 95 ? 30.135 -18.138 8.659 1.00 34.85 95 GLY A CA 1
ATOM 665 C C . GLY A 1 95 ? 28.775 -18.270 7.994 1.00 30.97 95 GLY A C 1
ATOM 666 O O . GLY A 1 95 ? 28.672 -18.400 6.753 1.00 31.48 95 GLY A O 1
ATOM 667 N N . LEU A 1 96 ? 27.729 -18.172 8.804 1.00 24.60 96 LEU A N 1
ATOM 668 C CA . LEU A 1 96 ? 26.375 -18.478 8.357 1.00 23.17 96 LEU A CA 1
ATOM 669 C C . LEU A 1 96 ? 25.715 -17.322 7.552 1.00 21.96 96 LEU A C 1
ATOM 670 O O . LEU A 1 96 ? 25.923 -16.122 7.823 1.00 21.97 96 LEU A O 1
ATOM 675 N N . LYS A 1 97 ? 24.814 -17.692 6.656 1.00 20.65 97 LYS A N 1
ATOM 676 C CA . LYS A 1 97 ? 24.056 -16.691 5.906 1.00 19.97 97 LYS A CA 1
ATOM 677 C C . LYS A 1 97 ? 23.136 -15.937 6.862 1.00 17.29 97 LYS A C 1
ATOM 678 O O . LYS A 1 97 ? 22.595 -16.524 7.798 1.00 17.42 97 LYS A O 1
ATOM 684 N N . ARG A 1 98 ? 22.869 -14.672 6.544 1.00 15.50 98 ARG A N 1
ATOM 685 C CA . ARG A 1 98 ? 21.750 -13.940 7.128 1.00 15.26 98 ARG A CA 1
ATOM 686 C C . ARG A 1 98 ? 20.665 -13.715 6.077 1.00 14.20 98 ARG A C 1
ATOM 687 O O . ARG A 1 98 ? 20.945 -13.620 4.872 1.00 13.08 98 ARG A O 1
ATOM 695 N N . ASP A 1 99 ? 19.425 -13.661 6.549 1.00 12.13 99 ASP A N 1
ATOM 696 C CA . ASP A 1 99 ? 18.290 -13.354 5.694 1.00 11.32 99 ASP A CA 1
ATOM 697 C C . ASP A 1 99 ? 18.042 -11.834 5.604 1.00 9.49 99 A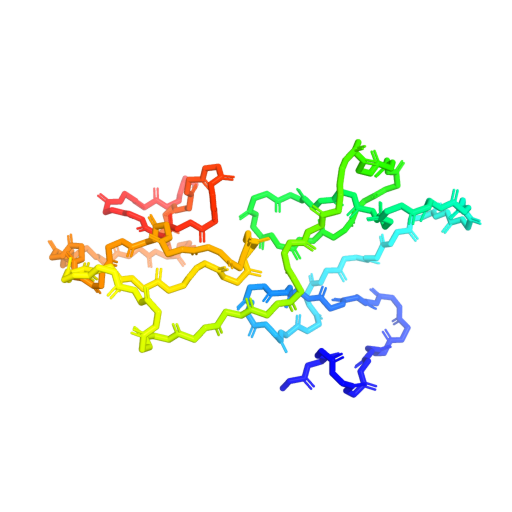SP A C 1
ATOM 698 O O . ASP A 1 99 ? 18.797 -11.016 6.141 1.00 9.00 99 ASP A O 1
ATOM 703 N N . LYS A 1 100 ? 16.989 -11.450 4.905 1.00 9.80 100 LYS A N 1
ATOM 704 C CA . LYS A 1 100 ? 16.712 -10.043 4.704 1.00 10.99 100 LYS A CA 1
ATOM 705 C C . LYS A 1 100 ? 16.366 -9.250 6.005 1.00 11.47 100 LYS A C 1
ATOM 706 O O . LYS A 1 100 ? 16.322 -8.005 6.009 1.00 9.28 100 LYS A O 1
ATOM 712 N N . LEU A 1 101 ? 16.104 -9.963 7.101 1.00 13.25 101 LEU A N 1
ATOM 713 C CA . LEU A 1 101 ? 15.826 -9.312 8.387 1.00 12.04 101 LEU A CA 1
ATOM 714 C C . LEU A 1 101 ? 17.094 -9.294 9.236 1.00 13.26 101 LEU A C 1
ATOM 715 O O . LEU A 1 101 ? 17.034 -8.889 10.422 1.00 11.30 101 LEU A O 1
ATOM 720 N N . GLY A 1 102 ? 18.209 -9.746 8.635 1.00 11.39 102 GLY A N 1
ATOM 721 C CA . GLY A 1 102 ? 19.503 -9.801 9.310 1.00 13.30 102 GLY A CA 1
ATOM 722 C C . GLY A 1 102 ? 19.679 -10.961 10.297 1.00 14.77 102 GLY A C 1
ATOM 723 O O . GLY A 1 102 ? 20.488 -10.881 11.225 1.00 14.44 102 GLY A O 1
ATOM 724 N N . CYS A 1 103 ? 18.916 -12.030 10.099 1.00 15.24 103 CYS A N 1
ATOM 725 C CA . CYS A 1 103 ? 18.933 -13.159 11.015 1.00 14.64 103 CYS A CA 1
ATOM 726 C C . CYS A 1 103 ? 19.749 -14.275 10.416 1.00 14.74 103 CYS A C 1
ATOM 727 O O . CYS A 1 103 ? 19.526 -14.671 9.273 1.00 15.52 103 CYS A O 1
ATOM 730 N N . GLU A 1 104 ? 20.632 -14.861 11.209 1.00 14.78 104 GLU A N 1
ATOM 731 C CA . GLU A 1 104 ? 21.351 -16.061 10.761 1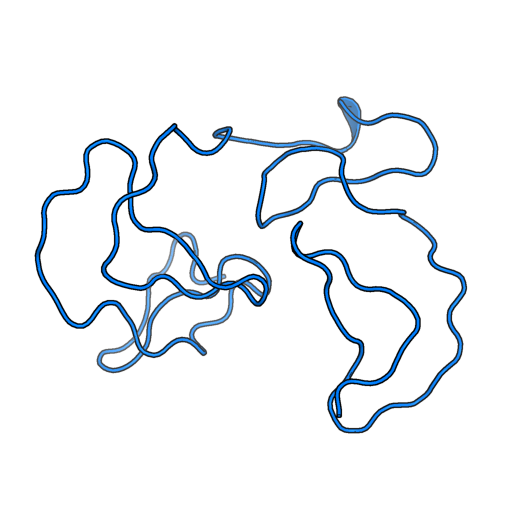.00 16.16 104 GLU A CA 1
ATOM 732 C C . GLU A 1 104 ? 20.441 -17.244 10.607 1.00 15.51 104 GLU A C 1
ATOM 733 O O . GLU A 1 104 ? 19.471 -17.416 11.377 1.00 14.38 104 GLU A O 1
ATOM 739 N N . TYR A 1 105 ? 20.722 -18.041 9.580 1.00 15.56 105 TYR A N 1
ATOM 740 C CA . TYR A 1 105 ? 20.077 -19.333 9.449 1.00 14.93 105 TYR A CA 1
ATOM 741 C C . TYR A 1 105 ? 21.079 -20.343 8.946 1.00 13.77 105 TYR A C 1
ATOM 742 O O . TYR A 1 105 ? 22.243 -20.015 8.744 1.00 12.32 105 TYR A O 1
ATOM 751 N N . CYS A 1 106 ? 20.670 -21.606 8.987 1.00 16.21 106 CYS A N 1
ATOM 752 C CA . CYS A 1 106 ? 21.605 -22.721 8.870 1.00 18.39 106 CYS A CA 1
ATOM 753 C C . CYS A 1 106 ? 22.026 -23.060 7.437 1.00 20.93 106 CYS A C 1
ATOM 754 O O . CYS A 1 106 ? 21.721 -24.145 6.918 1.00 21.10 106 CYS A O 1
ATOM 757 N N . GLU A 1 107 ? 22.775 -22.130 6.841 1.00 21.73 107 GLU A N 1
ATOM 758 C CA . GLU A 1 107 ? 23.416 -22.280 5.531 1.00 24.52 107 GLU A CA 1
ATOM 759 C C . GLU A 1 107 ? 24.710 -21.465 5.531 1.00 24.36 107 GLU A C 1
ATOM 760 O O . GLU A 1 107 ? 24.788 -20.398 6.138 1.00 23.62 107 GLU A O 1
ATOM 766 N N . CYS A 1 108 ? 25.781 -22.071 5.025 1.00 27.54 108 CYS A N 1
ATOM 767 C CA . CYS A 1 108 ? 27.069 -21.397 5.002 1.00 29.94 108 CYS A CA 1
ATOM 768 C C . CYS A 1 108 ? 27.049 -20.327 3.941 1.00 31.26 108 CYS A C 1
ATOM 769 O O . CYS A 1 108 ? 26.521 -20.550 2.838 1.00 32.69 108 CYS A O 1
ATOM 772 N N . ARG A 1 109 ? 27.671 -19.196 4.262 1.00 32.30 109 ARG A N 1
ATOM 773 C CA . ARG A 1 109 ? 27.858 -18.136 3.286 1.00 35.00 109 ARG A CA 1
ATOM 774 C C . ARG A 1 109 ? 28.734 -18.679 2.190 1.00 38.01 109 ARG A C 1
ATOM 775 O O . ARG A 1 109 ? 29.820 -19.212 2.461 1.00 38.44 109 ARG A O 1
ATOM 783 N N . PRO A 1 110 ? 28.302 -18.513 0.933 1.00 41.66 110 PRO A N 1
ATOM 784 C CA . PRO A 1 110 ? 29.116 -18.878 -0.237 1.00 44.24 110 PRO A CA 1
ATOM 785 C C . PRO A 1 110 ? 30.373 -18.011 -0.307 1.00 44.42 110 PRO A C 1
ATOM 786 O O . PRO A 1 110 ? 31.484 -18.561 -0.430 1.00 44.58 110 PRO A O 1
#

InterPro domains:
  IPR004094 Antistasin-like domain [PF02822] (45-70)
  IPR004094 Antistasin-like domain [PS51252] (45-70)
  IPR004094 Antistasin-like domain [PS51252] (100-125)
  IPR008086 Proteinase inhibitor I15, leech antistasin [PR01706] (74-94)
  IPR008086 Proteinase inhibitor I15, leech antistasin [PR01706] (105-120)
  IPR011061 Hirudin/antistatin [SSF57262] (24-71)
  IPR011061 Hirudin/antistatin [SSF57262] (77-126)

Organism: Haementeria officinalis (NCBI:txid6410)

Radius of gyration: 14.7 Å; Cα contacts (8 Å, |Δi|>4): 208; chains: 1; bounding box: 31×42×27 Å

Foldseek 3Di:
DCVPVFDDPQFGAFQQVRDGPHRDEPDDDDAPQAFQAALRGHGYPDHDPDHADDAADPVPEDPQFPAGSRRSHRPEGPPLPEDDDEPQDFDADSSSYGHHDHDD

Secondary structure (DSSP, 8-state):
-HHHH---TT-B--TTT-SS-B---SS----TT-EEE-TTS-EEEEE-SSPPPS---GGGSPTTEE--TTTSSS-EES--------SS-EEE-TTS-EEEEE--